Protein AF-A0A6B0TNF0-F1 (afdb_monomer)

Sequence (75 aa):
MAKRLPLPKRFNAALTEDAYARLRSLNAEYGLGNNYLLVVLLEGLDRYADDDQLRKVFEDFIAEYGAPKPGEMKK

Radius of gyration: 15.22 Å; Cα contacts (8 Å, |Δi|>4): 19; chains: 1; bounding box: 31×32×41 Å

Mean predicted aligned error: 5.7 Å

Foldseek 3Di:
DDDDDDDPDDDDDDDDPVVVVVLVVVCVVPVDPSSVVVCCCVVCVVVPDDPVVVVVVVVVCCVVPNDDPVPNPDD

Solvent-accessible surface area (backbone atoms only — not comparable to full-atom values): 4954 Å² total; per-residue (Å²): 131,83,86,80,82,86,75,91,73,89,81,88,78,90,71,56,70,68,59,46,49,52,53,52,50,50,25,71,74,70,72,39,55,70,71,58,47,51,46,52,50,66,79,38,36,86,79,76,51,54,70,68,62,51,50,49,54,53,52,52,48,34,72,73,74,51,69,81,56,96,82,70,82,68,132

Nearest PDB structures (foldseek):
  8ipa-assembly1_eb  TM=3.853E-01  e=5.776E+00  Triticum aestivum

pLDDT: mean 89.34, std 12.07, range [49.78, 97.88]

Structure (mmCIF, N/CA/C/O backbone):
data_AF-A0A6B0TNF0-F1
#
_entry.id   AF-A0A6B0TNF0-F1
#
loop_
_atom_site.group_PDB
_atom_site.id
_atom_site.type_symbol
_atom_site.label_atom_id
_atom_site.label_alt_id
_atom_site.label_comp_id
_atom_site.label_asym_id
_atom_site.label_entity_id
_atom_site.label_seq_id
_atom_site.pdbx_PDB_ins_code
_atom_site.Cartn_x
_atom_site.Cartn_y
_atom_site.Cartn_z
_atom_site.occupancy
_atom_site.B_iso_or_equiv
_atom_site.auth_seq_id
_atom_site.auth_comp_id
_atom_site.auth_asym_id
_atom_site.auth_atom_id
_atom_site.pdbx_PDB_model_num
ATOM 1 N N . MET A 1 1 ? -14.015 5.185 25.549 1.00 60.25 1 MET A N 1
ATOM 2 C CA . MET A 1 1 ? -12.634 4.898 25.098 1.00 60.25 1 MET A CA 1
ATOM 3 C C . MET A 1 1 ? -12.714 4.147 23.781 1.00 60.25 1 MET A C 1
ATOM 5 O O . MET A 1 1 ? -13.475 3.189 23.708 1.00 60.25 1 MET A O 1
ATOM 9 N N . ALA A 1 2 ? -11.994 4.585 22.748 1.00 78.44 2 ALA A N 1
ATOM 10 C CA . ALA A 1 2 ? -11.907 3.823 21.503 1.00 78.44 2 ALA A CA 1
ATOM 11 C C . ALA A 1 2 ? -11.157 2.501 21.747 1.00 78.44 2 ALA A C 1
ATOM 13 O O . ALA A 1 2 ? -10.220 2.455 22.549 1.00 78.44 2 ALA A O 1
ATOM 14 N N . LYS A 1 3 ? -11.575 1.418 21.080 1.00 85.56 3 LYS A N 1
ATOM 15 C CA . LYS A 1 3 ? -10.854 0.137 21.126 1.00 85.56 3 LYS A CA 1
ATOM 16 C C . LYS A 1 3 ? -9.501 0.310 20.427 1.00 85.56 3 LYS A C 1
ATOM 18 O O . LYS A 1 3 ? -9.445 0.876 19.340 1.00 85.56 3 LYS A O 1
ATOM 23 N N . ARG A 1 4 ? -8.418 -0.180 21.038 1.00 84.94 4 ARG A N 1
ATOM 24 C CA . ARG A 1 4 ? -7.085 -0.198 20.420 1.00 84.94 4 ARG A CA 1
ATOM 25 C C . ARG A 1 4 ? -6.917 -1.482 19.619 1.00 84.94 4 ARG A C 1
ATOM 27 O O . ARG A 1 4 ? -7.125 -2.561 20.171 1.00 84.94 4 ARG A O 1
ATOM 34 N N . LEU A 1 5 ? -6.504 -1.371 18.360 1.00 86.56 5 LEU A N 1
ATOM 35 C CA . LEU A 1 5 ? -6.178 -2.543 17.557 1.00 86.56 5 LEU A CA 1
ATOM 36 C C . LEU A 1 5 ? -4.821 -3.117 18.015 1.00 86.56 5 LEU A C 1
ATOM 38 O O . LEU A 1 5 ? -3.839 -2.371 18.091 1.00 86.56 5 LEU A O 1
ATOM 42 N N . PRO A 1 6 ? -4.729 -4.410 18.363 1.00 88.56 6 PRO A N 1
ATOM 43 C CA . PRO A 1 6 ? -3.448 -5.034 18.659 1.00 88.56 6 PRO A CA 1
ATOM 44 C C . PRO A 1 6 ? -2.634 -5.204 17.370 1.00 88.56 6 PRO A C 1
ATOM 46 O O . PRO A 1 6 ? -3.118 -5.764 16.394 1.00 88.56 6 PRO A O 1
ATOM 49 N N . LEU A 1 7 ? -1.373 -4.766 17.391 1.00 88.94 7 LEU A N 1
ATOM 50 C CA . LEU A 1 7 ? -0.425 -4.910 16.280 1.00 88.94 7 LEU A CA 1
ATOM 51 C C . LEU A 1 7 ? 0.729 -5.841 16.697 1.00 88.94 7 LEU A C 1
ATOM 53 O O . LEU A 1 7 ? 1.816 -5.366 17.030 1.00 88.94 7 LEU A O 1
ATOM 57 N N . PRO A 1 8 ? 0.511 -7.169 16.756 1.00 85.69 8 PRO A N 1
ATOM 58 C CA . PRO A 1 8 ? 1.489 -8.115 17.301 1.00 85.69 8 PRO A CA 1
ATOM 59 C C . PRO A 1 8 ? 2.679 -8.380 16.367 1.00 85.69 8 PRO A C 1
ATOM 61 O O . PRO A 1 8 ? 3.669 -8.981 16.785 1.00 85.69 8 PRO A O 1
ATOM 64 N N . LYS A 1 9 ? 2.591 -7.979 15.093 1.00 88.69 9 LYS A N 1
ATOM 65 C CA . LYS A 1 9 ? 3.638 -8.187 14.089 1.00 88.69 9 LYS A CA 1
ATOM 66 C C . LYS A 1 9 ? 4.392 -6.887 13.847 1.00 88.69 9 LYS A C 1
ATOM 68 O O . LYS A 1 9 ? 3.792 -5.862 13.536 1.00 88.69 9 LYS A O 1
ATOM 73 N N . ARG A 1 10 ? 5.719 -6.938 13.988 1.00 86.12 10 ARG A N 1
ATOM 74 C CA . ARG A 1 10 ? 6.605 -5.834 13.605 1.00 86.12 10 ARG A CA 1
ATOM 75 C C . ARG A 1 10 ? 6.966 -6.003 12.137 1.00 86.12 10 ARG A C 1
ATOM 77 O O . ARG A 1 10 ? 7.399 -7.080 11.738 1.00 86.12 10 ARG A O 1
ATOM 84 N N . PHE A 1 11 ? 6.788 -4.940 11.369 1.00 85.25 11 PHE A N 1
ATOM 85 C CA . PHE A 1 11 ? 7.086 -4.892 9.948 1.00 85.25 11 PHE A CA 1
ATOM 86 C C . PHE A 1 11 ? 8.000 -3.695 9.700 1.00 85.25 11 PHE A C 1
ATOM 88 O O . PHE A 1 11 ? 7.628 -2.564 10.006 1.00 85.25 11 PHE A O 1
ATOM 95 N N . ASN A 1 12 ? 9.207 -3.965 9.209 1.00 86.19 12 ASN A N 1
ATOM 96 C CA . ASN A 1 12 ? 10.141 -2.941 8.760 1.00 86.19 12 ASN A CA 1
ATOM 97 C C . ASN A 1 12 ? 10.207 -3.044 7.239 1.00 86.19 12 ASN A C 1
ATOM 99 O O . ASN A 1 12 ? 10.503 -4.121 6.724 1.00 86.19 12 ASN A O 1
ATOM 103 N N . ALA A 1 13 ? 9.929 -1.948 6.541 1.00 87.25 13 ALA A N 1
ATOM 104 C CA . ALA A 1 13 ? 9.955 -1.896 5.087 1.00 87.25 13 ALA A CA 1
ATOM 105 C C . ALA A 1 13 ? 10.757 -0.692 4.6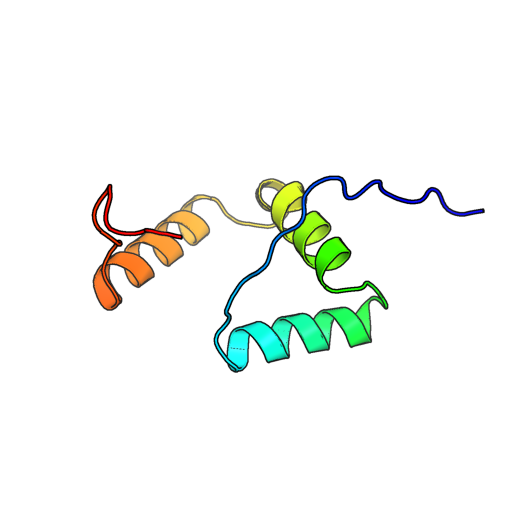08 1.00 87.25 13 ALA A C 1
ATOM 107 O O . ALA A 1 13 ? 10.624 0.403 5.157 1.00 87.25 13 ALA A O 1
ATOM 108 N N . ALA A 1 14 ? 11.559 -0.911 3.569 1.00 92.31 14 ALA A N 1
ATOM 109 C CA . ALA A 1 14 ? 12.071 0.160 2.731 1.00 92.31 14 ALA A CA 1
ATOM 110 C C . ALA A 1 14 ? 11.002 0.510 1.685 1.00 92.31 14 ALA A C 1
ATOM 11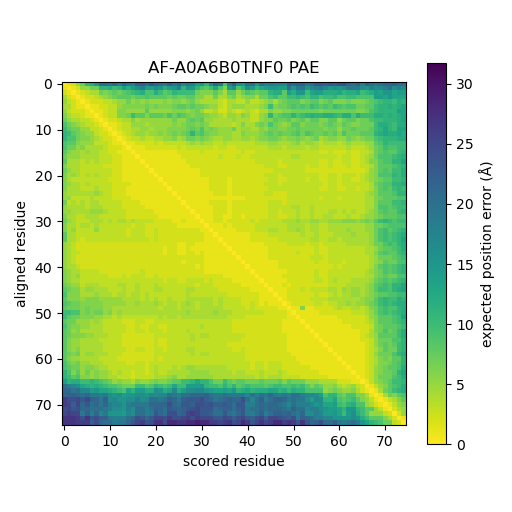2 O O . ALA A 1 14 ? 10.340 -0.381 1.153 1.00 92.31 14 ALA A O 1
ATOM 113 N N . LEU A 1 15 ? 10.825 1.801 1.416 1.00 93.12 15 LEU A N 1
ATOM 114 C CA . LEU A 1 15 ? 9.865 2.335 0.450 1.00 93.12 15 LEU A CA 1
ATOM 115 C C . LEU A 1 15 ? 10.588 3.323 -0.465 1.00 93.12 15 LEU A C 1
ATOM 117 O O . LEU A 1 15 ? 11.591 3.912 -0.064 1.00 93.12 15 LEU A O 1
ATOM 121 N N . THR A 1 16 ? 10.061 3.527 -1.672 1.00 95.25 16 THR A N 1
ATOM 122 C CA . THR A 1 16 ? 10.445 4.688 -2.483 1.00 95.25 16 THR A CA 1
ATOM 123 C C . THR A 1 16 ? 9.973 5.976 -1.803 1.00 95.25 16 THR A C 1
ATOM 125 O O . THR A 1 16 ? 9.027 5.956 -1.008 1.00 95.25 16 THR A O 1
ATOM 128 N N . GLU A 1 17 ? 10.602 7.104 -2.136 1.00 97.12 17 GLU A N 1
ATOM 129 C CA . GLU A 1 17 ? 10.204 8.420 -1.616 1.00 97.12 17 GLU A CA 1
ATOM 130 C C . GLU A 1 17 ? 8.730 8.727 -1.917 1.00 97.12 17 GLU A C 1
ATOM 132 O O . GLU A 1 17 ? 7.996 9.155 -1.030 1.00 97.12 17 GLU A O 1
ATOM 137 N N . ASP A 1 18 ? 8.255 8.401 -3.123 1.00 97.44 18 ASP A N 1
ATOM 138 C CA . ASP A 1 18 ? 6.860 8.624 -3.519 1.00 97.44 18 ASP A CA 1
ATOM 139 C C . ASP A 1 18 ? 5.874 7.780 -2.699 1.00 97.44 18 ASP A C 1
ATOM 141 O O . ASP A 1 18 ? 4.851 8.284 -2.222 1.00 97.44 18 ASP A O 1
ATOM 145 N N . ALA A 1 19 ? 6.187 6.498 -2.477 1.00 96.06 19 ALA A N 1
ATOM 146 C CA . ALA A 1 19 ? 5.354 5.627 -1.652 1.00 96.06 19 ALA A CA 1
ATOM 147 C C . ALA A 1 19 ? 5.331 6.105 -0.192 1.00 96.06 19 ALA A C 1
ATOM 149 O O . ALA A 1 19 ? 4.276 6.114 0.453 1.00 96.06 19 ALA A O 1
ATOM 150 N N . TYR A 1 20 ? 6.477 6.558 0.325 1.00 95.81 20 TYR A N 1
ATOM 151 C CA . TYR A 1 20 ? 6.561 7.119 1.667 1.00 95.81 20 TYR A CA 1
ATOM 152 C C . TYR A 1 20 ? 5.786 8.439 1.791 1.00 95.81 20 TYR A C 1
ATOM 154 O O . TYR A 1 20 ? 5.020 8.612 2.742 1.00 95.81 20 TYR A O 1
ATOM 162 N N . ALA A 1 21 ? 5.893 9.339 0.812 1.00 96.88 21 ALA A N 1
ATOM 163 C CA . ALA A 1 21 ? 5.141 10.589 0.765 1.00 96.88 21 ALA A CA 1
ATOM 164 C C . ALA A 1 21 ? 3.624 10.341 0.744 1.00 96.88 21 ALA A C 1
ATOM 166 O O . ALA A 1 21 ? 2.879 10.988 1.487 1.00 96.88 21 ALA A O 1
ATOM 167 N N . ARG A 1 22 ? 3.158 9.346 -0.023 1.00 96.88 22 ARG A N 1
ATOM 168 C CA . ARG A 1 22 ? 1.747 8.930 -0.036 1.00 96.88 22 ARG A CA 1
ATOM 169 C C . ARG A 1 22 ? 1.284 8.465 1.346 1.00 96.88 22 ARG A C 1
ATOM 171 O O . ARG A 1 22 ? 0.235 8.900 1.819 1.00 96.88 22 ARG A O 1
ATOM 178 N N . LEU A 1 23 ? 2.085 7.642 2.025 1.00 95.50 23 LEU A N 1
ATOM 179 C CA . LEU A 1 23 ? 1.784 7.176 3.382 1.00 95.50 23 LEU A CA 1
ATOM 180 C C . LEU A 1 23 ? 1.732 8.338 4.388 1.00 95.50 23 LEU A C 1
ATOM 182 O O . LEU A 1 23 ? 0.851 8.378 5.248 1.00 95.50 23 LEU A O 1
ATOM 186 N N . ARG A 1 24 ? 2.634 9.318 4.256 1.00 95.56 24 ARG A N 1
ATOM 187 C CA . ARG A 1 24 ? 2.640 10.546 5.069 1.00 95.56 24 ARG A CA 1
ATOM 188 C C . ARG A 1 24 ? 1.411 11.4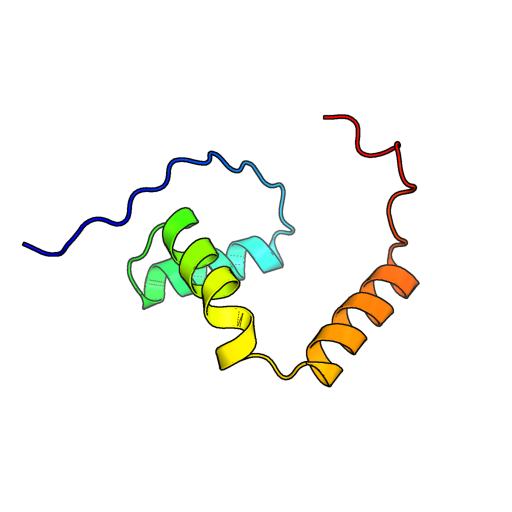21 4.822 1.00 95.56 24 ARG A C 1
ATOM 190 O O . ARG A 1 24 ? 0.868 11.957 5.785 1.00 95.56 24 ARG A O 1
ATOM 197 N N . SER A 1 25 ? 0.943 11.529 3.580 1.00 97.62 25 SER A N 1
ATOM 198 C CA . SER A 1 25 ? -0.299 12.240 3.254 1.00 97.62 25 SER A CA 1
ATOM 199 C C . SER A 1 25 ? -1.505 11.594 3.939 1.00 97.62 25 SER A C 1
ATOM 201 O O . SER A 1 25 ? -2.281 12.283 4.592 1.00 97.62 25 SER A O 1
ATOM 203 N N . LEU A 1 26 ? -1.622 10.264 3.874 1.00 97.38 26 LEU A N 1
ATOM 204 C CA . LEU A 1 26 ? -2.694 9.525 4.554 1.00 97.38 26 LEU A CA 1
ATOM 205 C C . LEU A 1 26 ? -2.623 9.680 6.081 1.00 97.38 26 LEU A C 1
ATOM 207 O O . LEU A 1 26 ? -3.648 9.790 6.752 1.00 97.38 26 LEU A O 1
ATOM 211 N N . ASN A 1 27 ? -1.414 9.725 6.645 1.00 96.69 27 ASN A N 1
ATOM 212 C CA . ASN A 1 27 ? -1.224 10.014 8.066 1.00 96.69 27 ASN A CA 1
ATOM 213 C C . ASN A 1 27 ? -1.740 11.410 8.436 1.00 96.69 27 ASN A C 1
ATOM 215 O O . ASN A 1 27 ? -2.408 11.542 9.460 1.00 96.69 27 ASN A O 1
ATOM 219 N N . ALA A 1 28 ? -1.461 12.423 7.614 1.00 97.62 28 ALA A N 1
ATOM 220 C CA . ALA A 1 28 ? -1.944 13.782 7.837 1.00 97.62 28 ALA A CA 1
ATOM 221 C C . ALA A 1 28 ? -3.476 13.884 7.731 1.00 97.62 28 ALA A C 1
ATOM 223 O O . ALA A 1 28 ? -4.091 14.609 8.506 1.00 97.62 28 ALA A O 1
ATOM 224 N N . GLU A 1 29 ? -4.085 13.136 6.810 1.00 97.88 29 GLU A N 1
ATOM 225 C CA . GLU A 1 29 ? -5.530 13.151 6.565 1.00 97.88 29 GLU A CA 1
ATOM 226 C C . GLU A 1 29 ? -6.329 12.425 7.659 1.00 97.88 29 GLU A C 1
ATOM 228 O O . GLU A 1 29 ? -7.311 12.957 8.171 1.00 9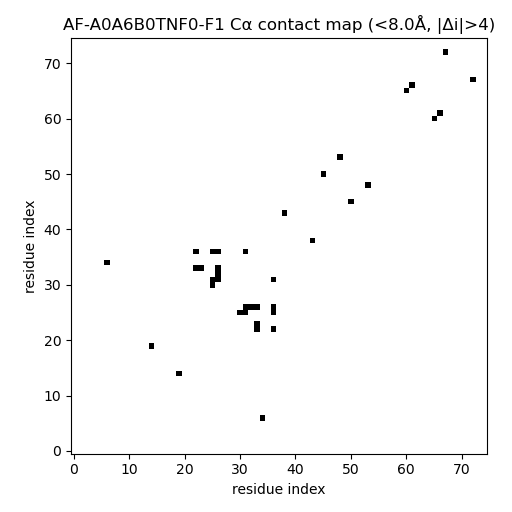7.88 29 GLU A O 1
ATOM 233 N N . TYR A 1 30 ? -5.895 11.225 8.056 1.00 97.00 30 TYR A N 1
ATOM 234 C CA . TYR A 1 30 ? -6.663 10.356 8.959 1.00 97.00 30 TYR A CA 1
ATOM 235 C C . TYR A 1 30 ? -6.132 10.320 10.399 1.00 97.00 30 TYR A C 1
ATOM 237 O O . TYR A 1 30 ? -6.744 9.698 11.268 1.00 97.00 30 TYR A O 1
ATOM 245 N N . GLY A 1 31 ? -4.974 10.931 10.674 1.00 95.75 31 GLY A N 1
ATOM 246 C CA . GLY A 1 31 ? -4.337 10.920 11.998 1.00 95.75 31 GLY A CA 1
ATOM 247 C C . GLY A 1 31 ? -3.828 9.541 12.445 1.00 95.75 31 GLY A C 1
ATOM 248 O O . GLY A 1 31 ? -3.471 9.353 13.609 1.00 95.75 31 GLY A O 1
ATOM 249 N N . LEU A 1 32 ? -3.794 8.557 11.542 1.00 94.69 32 LEU A N 1
ATOM 250 C CA . LEU A 1 32 ? -3.385 7.184 11.835 1.00 94.69 32 LEU A CA 1
ATOM 251 C C . LEU A 1 32 ? -1.890 7.000 11.597 1.00 94.69 32 LEU A C 1
ATOM 253 O O . LEU A 1 32 ? -1.379 7.347 10.535 1.00 94.69 32 LEU A O 1
ATOM 257 N N . GLY A 1 33 ? -1.176 6.410 12.558 1.00 91.88 33 GLY A N 1
ATOM 258 C CA . GLY A 1 33 ? 0.230 6.047 12.364 1.00 91.88 33 GLY A CA 1
ATOM 259 C C . GLY A 1 33 ? 0.418 5.017 11.242 1.00 91.88 33 GLY A C 1
ATOM 260 O O . GLY A 1 33 ? -0.487 4.230 10.964 1.00 91.88 33 GLY A O 1
ATOM 261 N N . ASN A 1 34 ? 1.614 4.975 10.648 1.00 92.06 34 ASN A N 1
ATOM 262 C CA . ASN A 1 34 ? 1.943 4.139 9.481 1.00 92.06 34 ASN A CA 1
ATOM 263 C C . ASN A 1 34 ? 1.453 2.684 9.594 1.00 92.06 34 ASN A C 1
ATOM 265 O O . ASN A 1 34 ? 0.870 2.158 8.652 1.00 92.06 34 ASN A O 1
ATOM 269 N N . ASN A 1 35 ? 1.622 2.045 10.756 1.00 92.50 35 ASN A N 1
ATOM 270 C CA . ASN A 1 35 ? 1.195 0.655 10.938 1.00 92.50 35 ASN A CA 1
ATOM 271 C C . ASN A 1 35 ? -0.332 0.490 10.882 1.00 92.50 35 ASN A C 1
ATOM 273 O O . ASN A 1 35 ? -0.810 -0.503 10.352 1.00 92.50 35 ASN A O 1
ATOM 277 N N . TYR A 1 36 ? -1.100 1.451 11.407 1.00 93.94 36 TYR A N 1
ATOM 278 C CA . TYR A 1 36 ? -2.563 1.419 11.319 1.00 93.94 36 TYR A CA 1
ATOM 279 C C . TYR A 1 36 ? -3.037 1.659 9.885 1.00 93.94 36 TYR A C 1
ATOM 281 O O . TYR A 1 36 ? -3.961 0.990 9.438 1.00 93.94 36 TYR A O 1
ATOM 289 N N . LEU A 1 37 ? -2.383 2.566 9.154 1.00 95.50 37 LEU A N 1
ATOM 290 C CA . LEU A 1 37 ? -2.685 2.804 7.741 1.00 95.50 37 LEU A CA 1
ATOM 291 C C . LEU A 1 37 ? -2.450 1.553 6.895 1.00 95.50 37 LEU A C 1
ATOM 293 O O . LEU A 1 37 ? -3.318 1.179 6.116 1.00 95.50 37 LEU A O 1
ATOM 297 N N . LEU A 1 38 ? -1.317 0.872 7.088 1.00 94.50 38 LEU A N 1
ATOM 298 C CA . LEU A 1 38 ? -1.034 -0.378 6.382 1.00 94.50 38 LEU A CA 1
ATOM 299 C C . LEU A 1 38 ? -2.064 -1.463 6.702 1.00 94.50 38 LEU A C 1
ATOM 301 O O . LEU A 1 38 ? -2.461 -2.182 5.796 1.00 94.50 38 LEU A O 1
ATOM 305 N N . VAL A 1 39 ? -2.541 -1.559 7.946 1.00 94.94 39 VAL A N 1
ATOM 306 C CA . VAL A 1 39 ? -3.634 -2.486 8.277 1.00 94.94 39 VAL A CA 1
ATOM 307 C C . VAL A 1 39 ? -4.908 -2.133 7.515 1.00 94.94 39 VAL A C 1
ATOM 309 O O . VAL A 1 39 ? -5.498 -3.014 6.903 1.00 94.94 39 VAL A O 1
ATOM 312 N N . VAL A 1 40 ? -5.321 -0.862 7.515 1.00 95.31 40 VAL A N 1
ATOM 313 C CA . VAL A 1 40 ? -6.537 -0.430 6.803 1.00 95.31 40 VAL A CA 1
ATOM 314 C C . VAL A 1 40 ? -6.442 -0.738 5.309 1.00 95.31 40 VAL A C 1
ATOM 316 O O . VAL A 1 40 ? -7.404 -1.238 4.733 1.00 95.31 40 VAL A O 1
ATOM 319 N N . LEU A 1 41 ? -5.287 -0.473 4.696 1.00 94.94 41 LEU A N 1
ATOM 320 C CA . LEU A 1 41 ? -5.054 -0.755 3.281 1.00 94.94 41 LEU A CA 1
ATOM 321 C C . LEU A 1 41 ? -5.067 -2.266 3.007 1.00 94.94 41 LEU A C 1
ATOM 323 O O . LEU A 1 41 ? -5.804 -2.733 2.150 1.00 94.94 41 LEU A O 1
ATOM 327 N N . LEU A 1 42 ? -4.302 -3.053 3.763 1.00 94.69 42 LEU A N 1
ATOM 328 C CA . LEU A 1 42 ? -4.140 -4.482 3.486 1.00 94.69 42 LEU A CA 1
ATOM 329 C C . LEU A 1 42 ? -5.384 -5.307 3.839 1.00 94.69 42 LEU A C 1
ATOM 331 O O . LEU A 1 42 ? -5.770 -6.172 3.064 1.00 94.69 42 LEU A O 1
ATOM 335 N N . GLU A 1 43 ? -6.040 -5.046 4.973 1.00 95.12 43 GLU A N 1
ATOM 336 C CA . GLU A 1 43 ? -7.274 -5.758 5.354 1.00 95.12 43 GLU A CA 1
ATOM 337 C C . GLU A 1 43 ? -8.511 -5.255 4.595 1.00 95.12 43 GLU A C 1
ATOM 339 O O . GLU A 1 43 ? -9.551 -5.917 4.571 1.00 95.12 43 GLU A O 1
ATOM 344 N N . GLY A 1 44 ? -8.423 -4.059 4.009 1.00 95.38 44 GLY A N 1
ATOM 345 C CA . GLY A 1 44 ? -9.475 -3.463 3.196 1.00 95.38 44 GLY A CA 1
ATOM 346 C C . GLY A 1 44 ? -9.337 -3.731 1.702 1.00 95.38 44 GLY A C 1
ATOM 347 O O . GLY A 1 44 ? -10.249 -3.345 0.977 1.00 95.38 44 GLY A O 1
ATOM 348 N N . LEU A 1 45 ? -8.241 -4.352 1.251 1.00 95.38 45 LEU A N 1
ATOM 349 C CA . LEU A 1 45 ? -7.842 -4.400 -0.158 1.00 95.38 45 LEU A CA 1
ATOM 350 C C . LEU A 1 45 ? -8.971 -4.901 -1.067 1.00 95.38 45 LEU A C 1
ATOM 352 O O . LEU A 1 45 ? -9.402 -4.161 -1.945 1.00 95.38 45 LEU A O 1
ATOM 356 N N . ASP A 1 46 ? -9.548 -6.061 -0.755 1.00 93.31 46 ASP A N 1
ATOM 357 C CA . ASP A 1 46 ? -10.644 -6.678 -1.522 1.00 93.31 46 ASP A CA 1
ATOM 358 C C . ASP A 1 46 ? -11.943 -5.846 -1.528 1.00 93.31 46 ASP A C 1
ATOM 360 O O . ASP A 1 46 ? -12.872 -6.118 -2.282 1.00 93.31 46 ASP A O 1
ATOM 364 N N . ARG A 1 47 ? -12.066 -4.845 -0.644 1.00 95.75 47 ARG A N 1
ATOM 365 C CA . ARG A 1 47 ? -13.252 -3.975 -0.581 1.00 95.75 47 ARG A CA 1
ATOM 366 C C . ARG A 1 47 ? -13.141 -2.760 -1.488 1.00 95.75 47 ARG A C 1
ATOM 368 O O . ARG A 1 47 ? -14.175 -2.202 -1.841 1.00 95.75 47 ARG A O 1
ATOM 375 N N . TYR A 1 48 ? -11.926 -2.290 -1.770 1.00 93.75 48 TYR A N 1
ATOM 376 C CA . TYR A 1 48 ? -11.713 -1.041 -2.508 1.00 93.75 48 TYR A CA 1
ATOM 377 C C . TYR A 1 48 ? -10.928 -1.218 -3.807 1.00 93.75 48 TYR A C 1
ATOM 379 O O . TYR A 1 48 ? -10.963 -0.316 -4.643 1.00 93.75 48 TYR A O 1
ATOM 387 N N . ALA A 1 49 ? -10.186 -2.312 -3.963 1.00 95.00 49 ALA A N 1
ATOM 388 C CA . ALA A 1 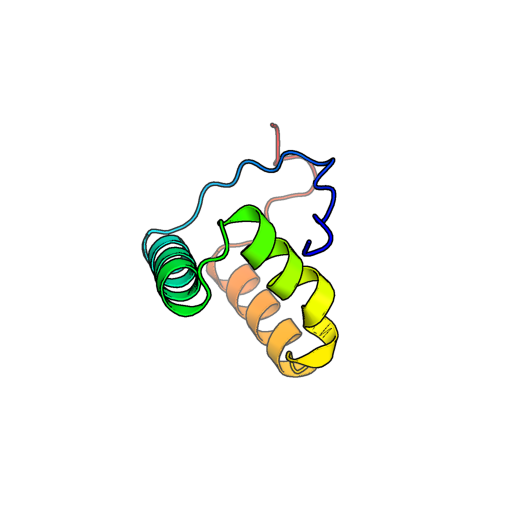49 ? -9.427 -2.595 -5.168 1.00 95.00 49 ALA A CA 1
ATOM 389 C C . ALA A 1 49 ? -10.261 -3.438 -6.135 1.00 95.00 49 ALA A C 1
ATOM 391 O O . ALA A 1 49 ? -10.989 -4.336 -5.724 1.00 95.00 49 ALA A O 1
ATOM 392 N N . ASP A 1 50 ? -10.135 -3.133 -7.424 1.00 96.50 50 ASP A N 1
ATOM 393 C CA . ASP A 1 50 ? -10.586 -4.009 -8.500 1.00 96.50 50 ASP A CA 1
ATOM 394 C C . ASP A 1 50 ? -9.527 -5.096 -8.734 1.00 96.50 50 ASP A C 1
ATOM 396 O O . ASP A 1 50 ? -8.347 -4.781 -8.920 1.00 96.50 50 ASP A O 1
ATOM 400 N N . ASP A 1 51 ? -9.939 -6.364 -8.697 1.00 95.00 51 ASP A N 1
ATOM 401 C CA . ASP A 1 51 ? -9.028 -7.514 -8.731 1.00 95.00 51 ASP A CA 1
ATOM 402 C C . ASP A 1 51 ? -8.216 -7.596 -10.031 1.00 95.00 51 ASP A C 1
ATOM 404 O O . ASP A 1 51 ? -7.021 -7.916 -10.006 1.00 95.00 51 ASP A O 1
ATOM 408 N N . ASP A 1 52 ? -8.843 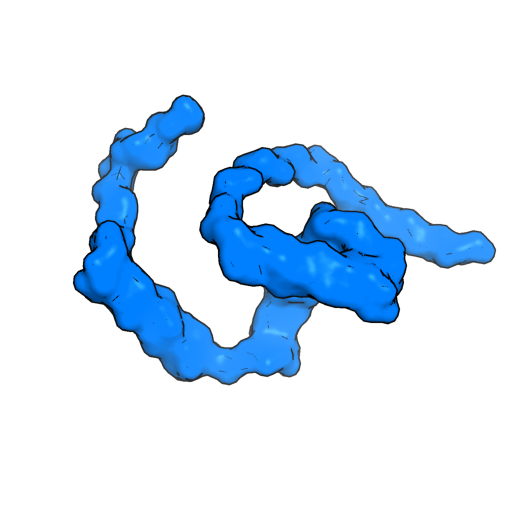-7.295 -11.170 1.00 96.50 52 ASP A N 1
ATOM 409 C CA . ASP A 1 52 ? -8.197 -7.379 -12.479 1.00 96.50 52 ASP A CA 1
ATOM 410 C C . ASP A 1 52 ? 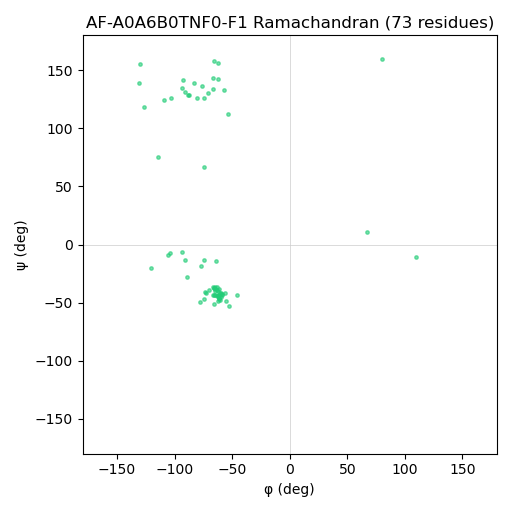-7.211 -6.221 -12.671 1.00 96.50 52 ASP A C 1
ATOM 412 O O . ASP A 1 52 ? -6.082 -6.425 -13.134 1.00 96.50 52 ASP A O 1
ATOM 416 N N . GLN A 1 53 ? -7.584 -5.012 -12.243 1.00 96.81 53 GLN A N 1
ATOM 417 C CA . GLN A 1 53 ? -6.680 -3.868 -12.239 1.00 96.81 53 GLN A CA 1
ATOM 418 C C . GLN A 1 53 ? -5.494 -4.099 -11.299 1.00 96.81 53 GLN A C 1
ATOM 420 O O . GLN A 1 53 ? -4.351 -3.817 -11.669 1.00 96.81 53 GLN A O 1
ATOM 425 N N . LEU A 1 54 ? -5.745 -4.626 -10.099 1.00 96.06 54 LEU A N 1
ATOM 426 C CA . LEU A 1 54 ? -4.696 -4.929 -9.135 1.00 96.06 54 LEU A CA 1
ATOM 427 C C . LEU A 1 54 ? -3.710 -5.946 -9.714 1.00 96.06 54 LEU A C 1
ATOM 429 O O . LEU A 1 54 ? -2.502 -5.706 -9.681 1.00 96.06 54 LEU A O 1
ATOM 433 N N . ARG A 1 55 ? -4.212 -7.040 -10.304 1.00 95.56 55 ARG A N 1
ATOM 434 C CA . ARG A 1 55 ? -3.377 -8.045 -10.977 1.00 95.56 55 ARG A CA 1
ATOM 435 C C . ARG A 1 55 ? -2.500 -7.409 -12.04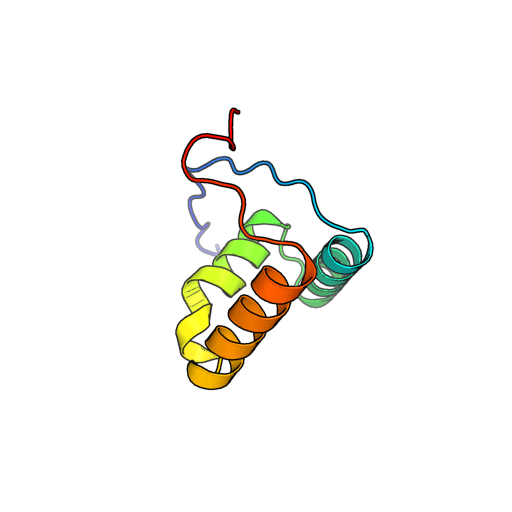7 1.00 95.56 55 ARG A C 1
ATOM 437 O O . ARG A 1 55 ? -1.292 -7.634 -12.043 1.00 95.56 55 ARG A O 1
ATOM 444 N N . LYS A 1 56 ? -3.087 -6.579 -12.912 1.00 97.06 56 LYS A N 1
ATOM 445 C CA . LYS A 1 56 ? -2.346 -5.911 -13.981 1.00 97.06 56 LYS A CA 1
ATOM 446 C C . LYS A 1 56 ? -1.212 -5.034 -13.443 1.00 97.06 56 LYS A C 1
ATOM 448 O O . LYS A 1 56 ? -0.112 -5.079 -13.979 1.00 97.06 56 LYS A O 1
ATOM 453 N N . VAL A 1 57 ? -1.449 -4.277 -12.370 1.00 96.00 57 VAL A N 1
ATOM 454 C CA . VAL A 1 57 ? -0.411 -3.438 -11.744 1.00 96.00 57 VAL A CA 1
ATOM 455 C C . VAL A 1 57 ? 0.763 -4.283 -11.241 1.00 96.00 57 VAL A C 1
ATOM 457 O O . VAL A 1 57 ? 1.916 -3.899 -11.429 1.00 96.00 57 VAL A O 1
ATOM 460 N N . PHE A 1 58 ? 0.494 -5.442 -10.634 1.00 95.31 58 PHE A N 1
ATOM 461 C CA . PHE A 1 58 ? 1.556 -6.361 -10.215 1.00 95.31 58 PHE A CA 1
ATOM 462 C C . PHE A 1 58 ? 2.320 -6.951 -11.402 1.00 95.31 58 PHE A C 1
ATOM 464 O O . PHE A 1 58 ? 3.548 -7.017 -11.357 1.00 95.31 58 PHE A O 1
ATOM 471 N N . GLU A 1 59 ? 1.617 -7.373 -12.453 1.00 96.12 59 GLU A N 1
ATOM 472 C CA . GLU A 1 59 ? 2.233 -7.919 -13.666 1.00 96.12 59 GLU A CA 1
ATOM 473 C C . GLU A 1 59 ? 3.130 -6.887 -14.357 1.00 96.12 59 GLU A C 1
ATOM 475 O O . GLU A 1 59 ? 4.277 -7.201 -14.673 1.00 96.12 59 GLU A O 1
ATOM 480 N N . ASP A 1 60 ? 2.648 -5.652 -14.517 1.00 96.56 60 ASP A N 1
ATOM 481 C CA . ASP A 1 60 ? 3.408 -4.558 -15.125 1.00 96.56 60 ASP A CA 1
ATOM 482 C C . ASP A 1 60 ? 4.660 -4.235 -14.280 1.00 96.56 60 ASP A C 1
ATOM 484 O O . ASP A 1 60 ? 5.761 -4.125 -14.821 1.00 96.56 60 ASP A O 1
ATOM 488 N N . PHE A 1 61 ? 4.536 -4.187 -12.946 1.00 95.12 61 PHE A N 1
ATOM 489 C CA . PHE A 1 61 ? 5.675 -3.963 -12.048 1.00 95.12 61 PHE A CA 1
ATOM 490 C C . PHE A 1 61 ? 6.726 -5.080 -12.143 1.00 95.12 61 PHE A C 1
ATOM 492 O O . PHE A 1 61 ? 7.925 -4.811 -12.208 1.00 95.12 61 PHE A O 1
ATOM 499 N N . ILE A 1 62 ? 6.291 -6.344 -12.158 1.00 95.19 62 ILE A N 1
ATOM 500 C CA . ILE A 1 62 ? 7.187 -7.502 -12.291 1.00 95.19 62 ILE A CA 1
ATOM 501 C C . ILE A 1 62 ? 7.857 -7.511 -13.668 1.00 95.19 62 ILE A C 1
ATOM 503 O O . ILE A 1 62 ? 9.030 -7.870 -13.764 1.00 95.19 62 ILE A O 1
ATOM 507 N N . ALA A 1 63 ? 7.144 -7.124 -14.725 1.00 95.69 63 ALA A N 1
ATOM 508 C CA . ALA A 1 63 ? 7.713 -7.018 -16.063 1.00 95.69 63 ALA A CA 1
ATOM 509 C C . ALA A 1 63 ? 8.787 -5.920 -16.147 1.00 95.69 63 ALA A C 1
ATOM 511 O O . ALA A 1 63 ? 9.793 -6.113 -16.828 1.00 95.69 63 ALA A O 1
ATOM 512 N N . GLU A 1 64 ? 8.600 -4.800 -15.442 1.00 95.94 64 GLU A N 1
ATOM 513 C CA . GLU A 1 64 ? 9.532 -3.667 -15.442 1.00 95.94 64 GLU A CA 1
ATOM 514 C C . GLU A 1 64 ? 10.769 -3.902 -14.559 1.00 95.94 64 GLU A C 1
ATOM 516 O O . GLU A 1 64 ? 11.899 -3.709 -15.009 1.00 95.94 64 GLU A O 1
ATOM 521 N N . TYR A 1 65 ? 10.576 -4.339 -13.312 1.00 92.94 65 TYR A N 1
ATOM 522 C CA . TYR A 1 65 ? 11.647 -4.425 -12.305 1.00 92.94 65 TYR A CA 1
ATOM 523 C C . TYR A 1 65 ? 12.130 -5.855 -12.029 1.00 92.94 65 TYR A C 1
ATOM 525 O O . TYR A 1 65 ? 13.138 -6.053 -11.344 1.00 92.94 65 TYR A O 1
ATOM 533 N N . GLY A 1 66 ? 11.435 -6.857 -12.566 1.00 90.06 66 GLY A N 1
ATOM 534 C CA . GLY A 1 66 ? 11.644 -8.264 -12.252 1.00 90.06 66 GLY A CA 1
ATOM 535 C C . GLY A 1 66 ? 10.976 -8.685 -10.941 1.00 90.06 66 GLY A C 1
ATOM 536 O O . GLY A 1 66 ? 10.698 -7.882 -10.050 1.00 90.06 66 GLY A O 1
ATOM 537 N N . ALA A 1 67 ? 10.750 -9.991 -10.798 1.00 82.31 67 ALA A N 1
ATOM 538 C CA . ALA A 1 67 ? 10.449 -10.595 -9.506 1.00 82.31 67 ALA A CA 1
ATOM 539 C C . ALA A 1 67 ? 11.758 -11.104 -8.878 1.00 82.31 67 ALA A C 1
ATOM 541 O O . ALA A 1 67 ? 12.543 -11.760 -9.575 1.00 82.31 67 ALA A O 1
ATOM 542 N N . PRO A 1 68 ? 12.014 -10.860 -7.580 1.00 71.88 68 PRO A N 1
ATOM 543 C CA . PRO A 1 68 ? 13.141 -11.489 -6.906 1.00 71.88 68 PRO A CA 1
ATOM 544 C C . PRO A 1 68 ? 13.015 -13.012 -7.023 1.00 71.88 68 PRO A C 1
ATOM 546 O O . PRO A 1 68 ? 11.937 -13.575 -6.809 1.00 71.88 68 PRO A O 1
ATOM 549 N N . LYS A 1 69 ? 14.109 -13.696 -7.385 1.00 70.44 69 LYS A N 1
ATOM 550 C CA . LYS A 1 69 ? 14.074 -15.153 -7.545 1.00 70.44 69 LYS A CA 1
ATOM 551 C C . LYS A 1 69 ? 13.728 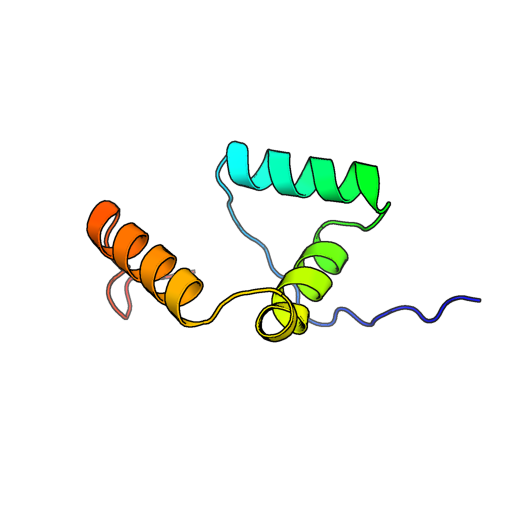-15.810 -6.204 1.00 70.44 69 LYS A C 1
ATOM 553 O O . LYS A 1 69 ? 14.227 -15.363 -5.162 1.00 70.44 69 LYS A O 1
ATOM 558 N N . PRO A 1 70 ? 12.929 -16.894 -6.199 1.00 54.28 70 PRO A N 1
ATOM 559 C CA . PRO A 1 70 ? 12.655 -17.647 -4.981 1.00 54.28 70 PRO A CA 1
ATOM 560 C C . PRO A 1 70 ? 13.974 -18.065 -4.305 1.00 54.28 70 PRO A C 1
ATOM 562 O O . PRO A 1 70 ? 14.728 -18.863 -4.855 1.00 54.28 70 PRO A O 1
ATOM 565 N N . GLY A 1 71 ? 14.273 -17.494 -3.131 1.00 60.00 71 GLY A N 1
ATOM 566 C CA . GLY A 1 71 ? 15.491 -17.772 -2.352 1.00 60.00 71 GLY A CA 1
ATOM 567 C C . GLY A 1 71 ? 16.538 -16.647 -2.287 1.00 60.00 71 GLY A C 1
ATOM 568 O O . GLY A 1 71 ? 17.444 -16.735 -1.458 1.00 60.00 71 GLY A O 1
ATOM 569 N N . GLU A 1 72 ? 16.409 -15.580 -3.084 1.00 58.00 72 GLU A N 1
ATOM 570 C CA . GLU A 1 72 ? 17.341 -14.432 -3.065 1.00 58.00 72 GLU A CA 1
ATOM 571 C C . GLU A 1 72 ? 16.925 -13.312 -2.098 1.00 58.00 72 GLU A C 1
ATOM 573 O O . GLU A 1 72 ? 17.753 -12.480 -1.733 1.00 58.00 72 GLU A O 1
ATOM 578 N N . MET A 1 73 ? 15.687 -13.329 -1.587 1.00 57.31 73 MET A N 1
ATOM 579 C CA . MET A 1 73 ? 15.263 -12.465 -0.476 1.00 57.31 73 MET A CA 1
ATOM 580 C C . MET A 1 73 ? 15.849 -12.979 0.850 1.00 57.31 73 MET A C 1
ATOM 582 O O . MET A 1 73 ? 15.134 -13.488 1.716 1.00 57.31 73 MET A O 1
ATOM 586 N N . LYS A 1 74 ? 17.175 -12.914 1.007 1.00 51.44 74 LYS A N 1
ATOM 587 C CA . LYS A 1 74 ? 17.805 -13.074 2.322 1.00 51.44 74 LYS A CA 1
ATOM 588 C C . LYS A 1 74 ? 17.615 -11.787 3.128 1.00 51.44 74 LYS A C 1
ATOM 590 O O . LYS A 1 74 ? 17.718 -10.695 2.583 1.00 51.44 74 LYS A O 1
ATOM 595 N N . LYS A 1 75 ? 17.270 -12.003 4.401 1.00 49.78 75 LYS A N 1
ATOM 596 C CA . LYS A 1 75 ? 16.920 -11.020 5.437 1.00 49.78 75 LYS A CA 1
ATOM 597 C C . LYS A 1 75 ? 17.830 -9.802 5.494 1.00 49.78 75 LYS A C 1
ATOM 599 O O . LYS A 1 75 ? 19.060 -10.004 5.406 1.00 49.78 75 LYS A O 1
#

Organism: NCBI:txid2692916

Secondary structure (DSSP, 8-state):
-PPPPP----------HHHHHHHHHHHHHH---HHHHHHHHHHHHHHHS-HHHHHHHHHHHHHHH-PPPTTT---